Protein AF-A0A2K3KIN7-F1 (afdb_monomer)

Secondary structure (DSSP, 8-state):
--HHHHHHHHHTSTT--HHHHHHHHHHTT--SS---TT-HHHHHHHHHHTT-SSPPPGGGT-

Radius of gyration: 12.94 Å; Cα contacts (8 Å, |Δi|>4): 47; chains: 1; bounding box: 31×25×25 Å

Structure (mmCIF, N/CA/C/O backbone):
data_AF-A0A2K3KIN7-F1
#
_entry.id   AF-A0A2K3KIN7-F1
#
loop_
_atom_site.group_PDB
_atom_site.id
_atom_site.type_symbol
_atom_site.label_atom_id
_atom_site.label_alt_id
_atom_site.label_comp_id
_atom_site.label_asym_id
_atom_site.label_entity_id
_atom_site.label_seq_id
_atom_site.pdbx_PDB_ins_code
_atom_site.Cartn_x
_atom_site.Cartn_y
_atom_site.Cartn_z
_atom_site.occupancy
_atom_site.B_iso_or_equiv
_atom_site.auth_seq_id
_atom_site.auth_comp_id
_atom_site.auth_asym_id
_atom_site.auth_atom_id
_atom_site.pdbx_PDB_model_num
ATOM 1 N N . MET A 1 1 ? 9.710 -17.255 -5.268 1.00 76.81 1 MET A N 1
ATOM 2 C CA . MET A 1 1 ? 10.084 -15.898 -4.837 1.00 76.81 1 MET A CA 1
ATOM 3 C C . MET A 1 1 ? 9.138 -15.535 -3.720 1.00 76.81 1 MET A C 1
ATOM 5 O O . MET A 1 1 ? 7.933 -15.714 -3.891 1.00 76.81 1 MET A O 1
ATOM 9 N N . ASP A 1 2 ? 9.698 -15.180 -2.578 1.00 93.81 2 ASP A N 1
ATOM 10 C CA . ASP A 1 2 ? 8.985 -14.596 -1.447 1.00 93.81 2 ASP A CA 1
ATOM 11 C C . ASP A 1 2 ? 8.546 -13.159 -1.770 1.00 93.81 2 ASP A C 1
ATOM 13 O O . ASP A 1 2 ? 8.984 -12.558 -2.758 1.00 93.81 2 ASP A O 1
ATOM 17 N N . ASP A 1 3 ? 7.612 -12.643 -0.979 1.00 93.38 3 ASP A N 1
ATOM 18 C CA . ASP A 1 3 ? 6.972 -11.362 -1.264 1.00 93.38 3 ASP A CA 1
ATOM 19 C C . ASP A 1 3 ? 7.889 -10.167 -0.950 1.00 93.38 3 ASP A C 1
ATOM 21 O O . ASP A 1 3 ? 7.813 -9.153 -1.644 1.00 93.38 3 ASP A O 1
ATOM 25 N N . GLU A 1 4 ? 8.824 -10.313 -0.008 1.00 94.19 4 GLU A N 1
ATOM 26 C CA . GLU A 1 4 ? 9.825 -9.296 0.338 1.00 94.19 4 GLU A CA 1
ATOM 27 C C . GLU A 1 4 ? 10.824 -9.082 -0.811 1.00 94.19 4 GLU A C 1
ATOM 29 O O . GLU A 1 4 ? 10.965 -7.970 -1.321 1.00 94.19 4 GLU A O 1
ATOM 34 N N . MET A 1 5 ? 11.415 -10.156 -1.342 1.00 96.25 5 MET A N 1
ATOM 35 C CA . MET A 1 5 ? 12.293 -10.100 -2.513 1.00 96.25 5 MET A CA 1
ATOM 36 C C . MET A 1 5 ? 11.573 -9.567 -3.757 1.00 96.25 5 MET A C 1
ATOM 38 O O . MET A 1 5 ? 12.180 -8.863 -4.570 1.00 96.25 5 MET A O 1
ATOM 42 N N . LEU A 1 6 ? 10.295 -9.915 -3.957 1.00 95.75 6 LEU A N 1
ATOM 43 C CA . LEU A 1 6 ? 9.495 -9.357 -5.053 1.00 95.75 6 LEU A CA 1
ATOM 44 C C . LEU A 1 6 ? 9.327 -7.843 -4.877 1.00 95.75 6 LEU A C 1
ATOM 46 O O . LEU A 1 6 ? 9.504 -7.089 -5.837 1.00 95.75 6 LEU A O 1
ATOM 50 N N . TYR A 1 7 ? 8.998 -7.410 -3.662 1.00 96.50 7 TYR A N 1
ATOM 51 C CA . TYR A 1 7 ? 8.808 -6.008 -3.326 1.00 96.50 7 TYR A CA 1
ATOM 52 C C . TYR A 1 7 ? 10.078 -5.188 -3.557 1.00 96.50 7 TYR A C 1
ATOM 54 O O . TYR A 1 7 ? 10.031 -4.184 -4.272 1.00 96.50 7 TYR A O 1
ATOM 62 N N . GLU A 1 8 ? 11.224 -5.635 -3.041 1.00 96.94 8 GLU A N 1
ATOM 63 C CA . GLU A 1 8 ? 12.512 -4.955 -3.231 1.00 96.94 8 GLU A CA 1
ATOM 64 C C . GLU A 1 8 ? 12.876 -4.832 -4.714 1.00 96.94 8 GLU A C 1
ATOM 66 O O . GLU A 1 8 ? 13.234 -3.756 -5.202 1.00 96.94 8 GLU A O 1
ATOM 71 N N . LYS A 1 9 ? 12.719 -5.922 -5.475 1.00 97.31 9 LYS A N 1
ATOM 72 C CA . LYS A 1 9 ? 13.012 -5.918 -6.913 1.00 97.31 9 LYS A CA 1
ATOM 73 C C . LYS A 1 9 ? 12.126 -4.948 -7.677 1.00 97.31 9 LYS A C 1
ATOM 75 O O . LYS A 1 9 ? 12.634 -4.195 -8.506 1.00 97.31 9 LYS A O 1
ATOM 80 N N . LEU A 1 10 ? 10.820 -4.956 -7.422 1.00 97.31 10 LEU A N 1
ATOM 81 C CA . LEU A 1 10 ? 9.890 -4.105 -8.159 1.00 97.31 10 LEU A CA 1
ATOM 82 C C . LEU A 1 10 ? 10.036 -2.630 -7.779 1.00 97.31 10 LEU A C 1
ATOM 84 O O . LEU A 1 10 ? 10.060 -1.784 -8.669 1.00 97.31 10 LEU A O 1
ATOM 88 N N . THR A 1 11 ? 10.204 -2.318 -6.493 1.00 97.56 11 THR A N 1
ATOM 89 C CA . THR A 1 11 ? 10.393 -0.932 -6.028 1.00 97.56 11 THR A CA 1
ATOM 90 C C . THR A 1 11 ? 11.727 -0.316 -6.454 1.00 97.56 11 THR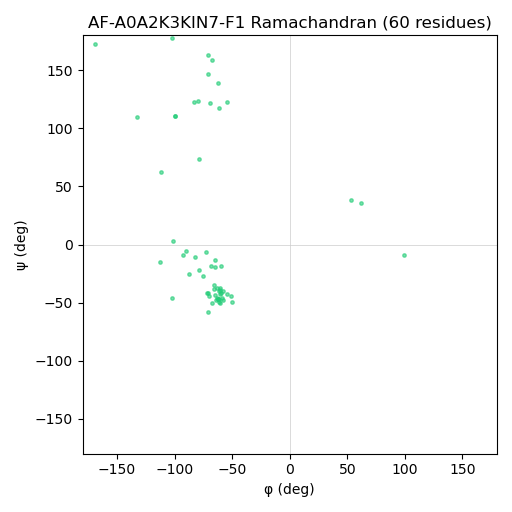 A C 1
ATOM 92 O O . THR A 1 11 ? 11.841 0.908 -6.507 1.00 97.56 11 THR A O 1
ATOM 95 N N . SER A 1 12 ? 12.719 -1.127 -6.843 1.00 97.69 12 SER A N 1
ATOM 96 C CA . SER A 1 12 ? 13.965 -0.620 -7.440 1.00 97.69 12 SER A CA 1
ATOM 97 C C . SER A 1 12 ? 13.761 0.071 -8.801 1.00 97.69 12 SER A C 1
ATOM 99 O O . SER A 1 12 ? 14.602 0.860 -9.239 1.00 97.69 12 SER A O 1
ATOM 101 N N . VAL A 1 13 ? 12.637 -0.188 -9.482 1.00 98.12 13 VAL A N 1
ATOM 102 C CA . VAL A 1 13 ? 12.320 0.411 -10.781 1.00 98.12 13 VAL A CA 1
ATOM 103 C C . VAL A 1 13 ? 11.696 1.790 -10.580 1.00 98.12 13 VAL A C 1
ATOM 105 O O . VAL A 1 13 ? 10.641 1.941 -9.963 1.00 98.12 13 VAL A O 1
ATOM 108 N N . LYS A 1 14 ? 12.312 2.823 -11.168 1.00 97.75 14 LYS A N 1
ATOM 109 C CA . LYS A 1 14 ? 11.800 4.198 -11.102 1.00 97.75 14 LYS A CA 1
ATOM 110 C C . LYS A 1 14 ? 10.350 4.268 -11.598 1.00 97.75 14 LYS A C 1
ATOM 112 O O . LYS A 1 14 ? 10.067 3.951 -12.749 1.00 97.75 14 LYS A O 1
ATOM 117 N N . GLY A 1 15 ? 9.460 4.756 -10.734 1.00 96.94 15 GLY A N 1
ATOM 118 C CA . GLY A 1 15 ? 8.025 4.878 -11.008 1.00 96.94 15 GLY A CA 1
ATOM 119 C C . GLY A 1 15 ? 7.169 3.750 -10.422 1.00 96.94 15 GLY A C 1
ATOM 120 O O . GLY A 1 15 ? 5.948 3.879 -10.415 1.00 96.94 15 GLY A O 1
ATOM 121 N N . ILE A 1 16 ? 7.777 2.687 -9.884 1.00 97.88 16 ILE A N 1
ATOM 122 C CA . ILE A 1 16 ? 7.067 1.627 -9.163 1.00 97.88 16 ILE A CA 1
ATOM 123 C C . ILE A 1 16 ? 7.216 1.865 -7.659 1.00 97.88 16 ILE A C 1
ATOM 125 O O . ILE A 1 16 ? 8.297 1.738 -7.095 1.00 97.88 16 ILE A O 1
ATOM 129 N N . GLY A 1 17 ? 6.111 2.238 -7.013 1.00 96.38 17 GLY A N 1
ATOM 130 C CA . GLY A 1 17 ? 6.046 2.424 -5.565 1.00 96.38 17 GLY A CA 1
ATOM 131 C C . GLY A 1 17 ? 5.375 1.253 -4.837 1.00 96.38 17 GLY A C 1
ATOM 132 O O . GLY A 1 17 ? 4.840 0.351 -5.487 1.00 96.38 17 GLY A O 1
ATOM 133 N N . PRO A 1 18 ? 5.315 1.307 -3.492 1.00 95.44 18 PRO A N 1
ATOM 134 C CA . PRO A 1 18 ? 4.728 0.251 -2.659 1.00 95.44 18 PRO A CA 1
ATOM 135 C C . PRO A 1 18 ? 3.290 -0.100 -3.061 1.00 95.44 18 PRO A C 1
ATOM 137 O O . PRO A 1 18 ? 2.929 -1.267 -3.182 1.00 95.44 18 PRO A O 1
ATOM 140 N N . TRP A 1 19 ? 2.479 0.923 -3.356 1.00 96.31 19 TRP A N 1
ATOM 141 C CA . TRP A 1 19 ? 1.100 0.746 -3.813 1.00 96.31 19 TRP A CA 1
ATOM 142 C C . TRP A 1 19 ? 1.016 -0.092 -5.098 1.00 96.31 19 TRP A C 1
ATOM 144 O O . TRP A 1 19 ? 0.252 -1.053 -5.152 1.00 96.31 19 TRP A O 1
ATOM 154 N N . SER A 1 20 ? 1.842 0.216 -6.104 1.00 97.50 20 SER A N 1
ATOM 155 C CA . SER A 1 20 ? 1.854 -0.509 -7.381 1.00 97.50 20 SER A CA 1
ATOM 156 C C . SER A 1 20 ? 2.259 -1.971 -7.201 1.00 97.50 20 SER A C 1
ATOM 158 O O . SER A 1 20 ? 1.695 -2.848 -7.852 1.00 97.50 20 SER A O 1
ATOM 160 N N . VAL A 1 21 ? 3.207 -2.241 -6.298 1.00 97.56 21 VAL A N 1
ATOM 161 C CA . VAL A 1 21 ? 3.626 -3.609 -5.966 1.00 97.56 21 VAL A CA 1
ATOM 162 C C . VAL A 1 21 ? 2.483 -4.396 -5.338 1.00 97.56 21 VAL A C 1
ATOM 164 O O . VAL A 1 21 ? 2.198 -5.501 -5.794 1.00 97.56 21 VAL A O 1
ATOM 167 N N . HIS A 1 22 ? 1.784 -3.827 -4.352 1.00 97.12 22 HIS A N 1
ATOM 168 C CA . HIS A 1 22 ? 0.642 -4.503 -3.734 1.00 97.12 22 HIS A CA 1
ATOM 169 C C . HIS A 1 22 ? -0.467 -4.794 -4.754 1.00 97.12 22 HIS A C 1
ATOM 171 O O . HIS A 1 22 ? -0.986 -5.907 -4.793 1.00 97.12 22 HIS A O 1
ATOM 177 N N . MET A 1 23 ? -0.786 -3.840 -5.639 1.00 97.81 23 MET A N 1
ATOM 178 C CA . MET A 1 23 ? -1.773 -4.063 -6.705 1.00 97.81 23 MET A CA 1
ATOM 179 C C . MET A 1 23 ? -1.345 -5.186 -7.658 1.00 97.81 23 MET A C 1
ATOM 181 O O . MET A 1 23 ? -2.167 -6.015 -8.043 1.00 97.81 23 MET A O 1
ATOM 185 N N . PHE A 1 24 ? -0.059 -5.257 -8.008 1.00 97.69 24 PHE A N 1
ATOM 186 C CA . PHE A 1 24 ? 0.479 -6.337 -8.835 1.00 97.69 24 PHE A CA 1
ATOM 187 C C . PHE A 1 24 ? 0.390 -7.704 -8.138 1.00 97.69 24 PHE A C 1
ATOM 189 O O . PHE A 1 24 ? -0.026 -8.688 -8.755 1.00 97.69 24 PHE A O 1
ATOM 196 N N . MET A 1 25 ? 0.735 -7.768 -6.848 1.00 97.56 25 MET A N 1
ATOM 197 C CA . MET A 1 25 ? 0.620 -8.990 -6.048 1.00 97.56 25 MET A CA 1
ATOM 198 C C . MET A 1 25 ? -0.830 -9.492 -5.980 1.00 97.56 25 MET A C 1
ATOM 200 O O . MET A 1 25 ? -1.059 -10.690 -6.138 1.00 97.56 25 MET A O 1
ATOM 204 N N . ILE A 1 26 ? -1.803 -8.590 -5.814 1.00 97.62 26 ILE A N 1
ATOM 205 C CA . ILE A 1 26 ? -3.231 -8.930 -5.740 1.00 97.62 26 ILE A CA 1
ATOM 206 C C . ILE A 1 26 ? -3.767 -9.374 -7.107 1.00 97.62 26 ILE A C 1
ATOM 208 O O . ILE A 1 26 ? -4.275 -10.483 -7.241 1.00 97.62 26 ILE A O 1
ATOM 212 N N . PHE A 1 27 ? -3.662 -8.524 -8.132 1.00 98.19 27 PHE A N 1
ATOM 213 C CA . PHE A 1 27 ? -4.403 -8.722 -9.385 1.00 98.19 27 PHE A CA 1
ATOM 214 C C . PHE A 1 27 ? -3.689 -9.598 -10.412 1.00 98.19 27 PHE A C 1
ATOM 216 O O . PHE A 1 27 ? -4.347 -10.202 -11.254 1.00 98.19 27 PHE A O 1
ATOM 223 N N . THR A 1 28 ? -2.358 -9.675 -10.362 1.00 97.69 28 THR A N 1
ATOM 224 C CA . THR A 1 28 ? -1.586 -10.474 -11.323 1.00 97.69 28 THR A CA 1
ATOM 225 C C . THR A 1 28 ? -1.129 -11.784 -10.703 1.00 97.69 28 THR A C 1
ATOM 227 O O . THR A 1 28 ? -1.260 -12.845 -11.313 1.00 97.69 28 THR A O 1
ATOM 230 N N . LEU A 1 29 ? -0.587 -11.724 -9.484 1.00 97.19 29 LEU A N 1
ATOM 231 C CA . LEU A 1 29 ? -0.039 -12.904 -8.811 1.00 97.19 29 LEU A CA 1
ATOM 232 C C . LEU A 1 29 ? -1.048 -13.622 -7.914 1.00 97.19 29 LEU A C 1
ATOM 234 O O . LEU A 1 29 ? -0.745 -14.721 -7.453 1.00 97.19 29 LEU A O 1
ATOM 238 N N . HIS A 1 30 ? -2.229 -13.036 -7.690 1.00 96.81 30 HIS A N 1
ATOM 239 C CA . HIS A 1 30 ? -3.289 -13.612 -6.862 1.00 96.81 30 HIS A CA 1
ATOM 240 C C . HIS A 1 30 ? -2.799 -13.997 -5.457 1.00 96.81 30 HIS A C 1
ATOM 242 O O . HIS A 1 30 ? -3.179 -15.036 -4.913 1.00 96.81 30 HIS A O 1
ATOM 248 N N . ARG A 1 31 ? -1.921 -13.175 -4.866 1.00 96.75 31 ARG A N 1
ATOM 249 C CA . ARG A 1 31 ? -1.466 -13.362 -3.485 1.00 96.75 31 ARG A CA 1
ATOM 250 C C . ARG A 1 31 ? -2.633 -13.077 -2.532 1.00 96.75 31 ARG A C 1
ATOM 252 O O . ARG A 1 31 ? -3.175 -11.974 -2.584 1.00 96.75 31 ARG A O 1
ATOM 259 N N . PRO A 1 32 ? -3.030 -14.040 -1.682 1.00 95.50 32 PRO A N 1
ATOM 260 C CA . PRO A 1 32 ? -4.228 -13.894 -0.860 1.00 95.50 32 PRO A CA 1
ATOM 261 C C . PRO A 1 32 ? -4.016 -13.015 0.379 1.00 95.50 32 PRO A C 1
ATOM 263 O O . PRO A 1 32 ? -4.989 -12.492 0.908 1.00 95.50 32 PRO A O 1
ATOM 266 N N . ASP A 1 33 ? -2.771 -12.856 0.834 1.00 95.62 33 ASP A N 1
ATOM 267 C CA . ASP A 1 33 ? -2.431 -12.190 2.095 1.00 95.62 33 ASP A CA 1
ATOM 268 C C . ASP A 1 33 ? -1.701 -10.863 1.844 1.00 95.62 33 ASP A C 1
ATOM 270 O O . ASP A 1 33 ? -0.522 -10.695 2.144 1.00 95.62 33 ASP A O 1
ATOM 274 N N . VAL A 1 34 ? -2.393 -9.933 1.179 1.00 95.94 34 VAL A N 1
ATOM 275 C CA . VAL A 1 34 ? -1.862 -8.601 0.858 1.00 95.94 34 VAL A CA 1
ATOM 276 C C . VAL A 1 34 ? -2.893 -7.541 1.218 1.00 95.94 34 VAL A C 1
ATOM 278 O O . VAL A 1 34 ? -3.907 -7.384 0.536 1.00 95.94 34 VAL A O 1
ATOM 281 N N . LEU A 1 35 ? -2.604 -6.761 2.261 1.00 96.12 35 LEU A N 1
ATOM 282 C CA . LEU A 1 35 ? -3.383 -5.581 2.626 1.00 96.12 35 LEU A CA 1
ATOM 283 C C . LEU A 1 35 ? -2.678 -4.313 2.111 1.00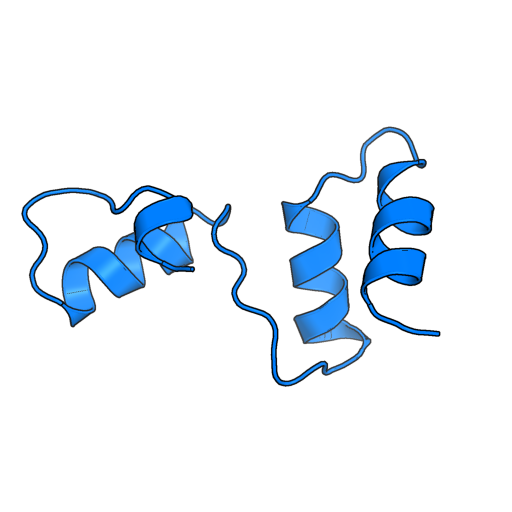 96.12 35 LEU A C 1
ATOM 285 O O . LEU A 1 35 ? -1.632 -3.931 2.636 1.00 96.12 35 LEU A O 1
ATOM 289 N N . PRO A 1 36 ? -3.222 -3.605 1.104 1.00 96.06 36 PRO A N 1
ATOM 290 C CA . PRO A 1 36 ? -2.588 -2.409 0.560 1.00 96.06 36 PRO A CA 1
ATOM 291 C C . PRO A 1 36 ? -2.840 -1.193 1.467 1.00 96.06 36 PRO A C 1
ATOM 293 O O . PRO A 1 36 ? -3.600 -0.291 1.126 1.00 96.06 36 PRO A O 1
ATOM 296 N N . VAL A 1 37 ? -2.170 -1.130 2.620 1.00 95.88 37 VAL A N 1
ATOM 297 C CA . VAL A 1 37 ? -2.347 -0.079 3.648 1.00 95.88 37 VAL A CA 1
ATOM 298 C C . VAL A 1 37 ? -2.065 1.350 3.158 1.00 95.88 37 VAL A C 1
ATOM 300 O O . VAL A 1 37 ? -2.506 2.320 3.769 1.00 95.88 37 VAL A O 1
ATOM 303 N N . GLY A 1 38 ? -1.351 1.505 2.038 1.00 93.56 38 GLY A N 1
ATOM 304 C CA . GLY A 1 38 ? -1.132 2.791 1.368 1.00 93.56 38 GLY A CA 1
A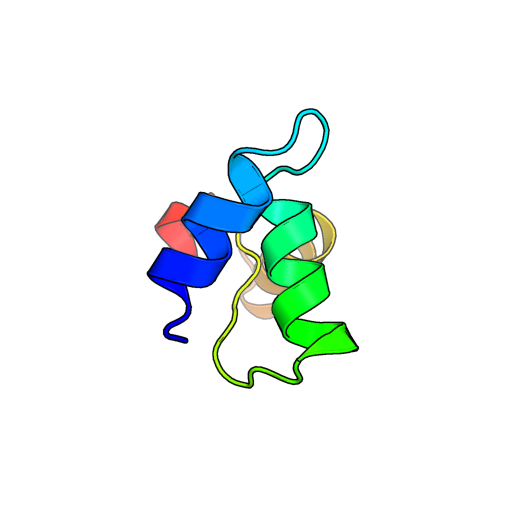TOM 305 C C . GLY A 1 38 ? -2.281 3.245 0.458 1.00 93.56 38 GLY A C 1
ATOM 306 O O . GLY A 1 38 ? -2.281 4.392 0.015 1.00 93.56 38 GLY A O 1
ATOM 307 N N . ASP A 1 39 ? -3.253 2.377 0.166 1.00 97.19 39 ASP A N 1
ATOM 308 C CA . ASP A 1 39 ? -4.372 2.678 -0.725 1.00 97.19 39 ASP A CA 1
ATOM 309 C C . ASP A 1 39 ? -5.457 3.502 -0.017 1.00 97.19 39 ASP A C 1
ATOM 311 O O . ASP A 1 39 ? -6.007 3.112 1.015 1.00 97.19 39 ASP A O 1
ATOM 315 N N . LEU A 1 40 ? -5.790 4.663 -0.584 1.00 96.94 40 LEU A N 1
ATOM 316 C CA . LEU A 1 40 ? -6.760 5.576 0.017 1.00 96.94 40 LEU A CA 1
ATOM 317 C C . LEU A 1 40 ? -8.174 4.984 0.062 1.00 96.94 40 LEU A C 1
ATOM 319 O O . LEU A 1 40 ? -8.888 5.205 1.038 1.00 96.94 40 LEU A O 1
ATOM 323 N N . VAL A 1 41 ? -8.595 4.250 -0.967 1.00 97.62 41 VAL A N 1
ATOM 324 C CA . VAL A 1 41 ? -9.946 3.681 -1.040 1.00 97.62 41 VAL A CA 1
ATOM 325 C C . VAL A 1 41 ? -10.094 2.542 -0.038 1.00 97.62 41 VAL A C 1
ATOM 327 O O . VAL A 1 41 ? -11.097 2.496 0.673 1.00 97.62 41 VAL A O 1
ATOM 330 N N . VAL A 1 42 ? -9.081 1.684 0.099 1.00 97.50 42 VAL A N 1
ATOM 331 C CA . VAL A 1 42 ? -9.052 0.625 1.117 1.00 97.50 42 VAL A CA 1
ATOM 332 C C . VAL A 1 42 ? -9.083 1.228 2.515 1.00 97.50 42 VAL A C 1
ATOM 334 O O . VAL A 1 42 ? -9.935 0.847 3.315 1.00 97.50 42 VAL A O 1
ATOM 337 N N . ARG A 1 43 ? -8.262 2.248 2.797 1.00 97.88 43 ARG A N 1
ATOM 338 C CA . ARG A 1 43 ? -8.301 2.968 4.084 1.00 97.88 43 ARG A CA 1
ATOM 339 C C . ARG A 1 43 ? -9.676 3.581 4.372 1.00 97.88 43 ARG A C 1
ATOM 341 O O . ARG A 1 43 ? -10.148 3.513 5.503 1.00 97.88 43 ARG A O 1
ATOM 348 N N . ARG A 1 44 ? -10.349 4.147 3.362 1.00 98.38 44 ARG A N 1
ATOM 349 C CA . ARG A 1 44 ? -11.737 4.646 3.480 1.00 98.38 44 ARG A CA 1
ATOM 350 C C . ARG A 1 44 ? -12.741 3.517 3.720 1.00 98.38 44 ARG A C 1
ATOM 352 O O . ARG A 1 44 ? -13.726 3.719 4.425 1.00 98.38 44 ARG A O 1
ATOM 359 N N . GLY A 1 45 ? -12.508 2.343 3.140 1.00 98.06 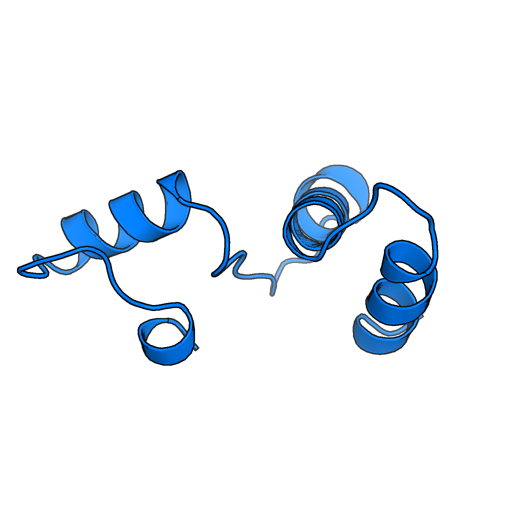45 GLY A N 1
ATOM 360 C CA . GLY A 1 45 ? -13.270 1.128 3.416 1.00 98.06 45 GLY A CA 1
ATOM 361 C C . GLY A 1 45 ? -13.149 0.714 4.880 1.00 98.06 45 GLY A C 1
ATOM 362 O O . GLY A 1 45 ? -14.170 0.535 5.536 1.00 98.06 45 GLY A O 1
ATOM 363 N N . VAL A 1 46 ? -11.923 0.661 5.410 1.00 98.06 46 VAL A N 1
ATOM 364 C CA . VAL A 1 46 ? -11.651 0.363 6.827 1.00 98.06 46 VAL A CA 1
ATOM 365 C C . VAL A 1 46 ? -12.285 1.407 7.748 1.00 98.06 46 VAL A C 1
ATOM 367 O O . VAL A 1 46 ? -12.988 1.040 8.685 1.00 98.06 46 VAL A O 1
ATOM 370 N N . GLU A 1 47 ? -12.121 2.701 7.456 1.00 98.38 47 GLU A N 1
ATOM 371 C CA . GLU A 1 47 ? -12.763 3.788 8.213 1.00 98.38 47 GLU A CA 1
ATOM 372 C C . GLU A 1 47 ? -14.271 3.553 8.371 1.00 98.38 47 GLU A C 1
ATOM 374 O O . GLU A 1 47 ? -14.795 3.607 9.483 1.00 98.38 47 GLU A O 1
ATOM 379 N N . LYS A 1 48 ? -14.961 3.240 7.268 1.00 98.38 48 LYS A N 1
ATOM 380 C CA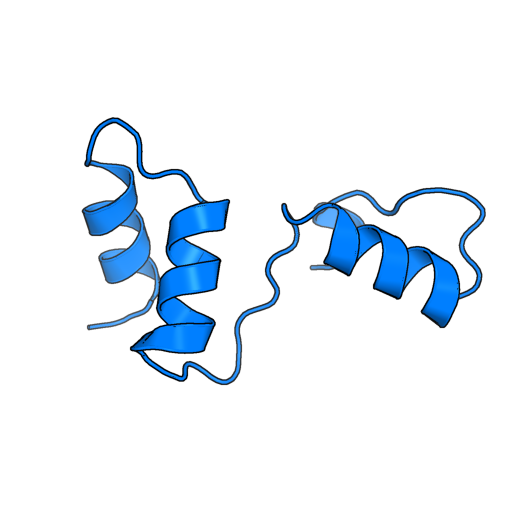 . LYS A 1 48 ? -16.407 2.986 7.269 1.00 98.38 48 LYS A CA 1
ATOM 381 C C . LYS A 1 48 ? -16.776 1.676 7.957 1.00 98.38 48 LYS A C 1
ATOM 383 O O . LYS A 1 48 ? -17.725 1.661 8.733 1.00 98.38 48 LYS A O 1
ATOM 388 N N . LEU A 1 49 ? -16.044 0.599 7.673 1.00 98.12 49 LEU A N 1
ATOM 389 C CA . LEU A 1 49 ? -16.316 -0.739 8.201 1.00 98.12 49 LEU A CA 1
ATOM 390 C C . LEU A 1 49 ? -16.238 -0.772 9.731 1.00 98.12 49 LEU A C 1
ATOM 392 O O . LEU A 1 49 ? -17.066 -1.415 10.370 1.00 98.12 49 LEU A O 1
ATOM 396 N N . TYR A 1 50 ? -15.279 -0.046 10.307 1.00 97.31 50 TYR A N 1
ATOM 397 C CA . TYR A 1 50 ? -15.041 -0.008 11.751 1.00 97.31 50 TYR A CA 1
ATOM 398 C C . TYR A 1 50 ? -15.601 1.245 12.445 1.00 97.31 50 TYR A C 1
ATOM 400 O O . TYR A 1 50 ? -15.409 1.410 13.648 1.00 97.31 50 TYR A O 1
ATOM 408 N N . GLY A 1 51 ? -16.287 2.138 11.722 1.00 97.12 51 GLY A N 1
ATOM 409 C CA . GLY A 1 51 ? -16.869 3.359 12.296 1.00 97.12 51 GLY A CA 1
ATOM 410 C C . GLY A 1 51 ? -15.831 4.313 12.899 1.00 97.12 51 GLY A C 1
ATOM 411 O O . GLY A 1 51 ? -16.081 4.938 13.933 1.00 97.12 51 GLY A O 1
ATOM 412 N N . LEU A 1 52 ? -14.646 4.405 12.289 1.00 97.56 52 LEU A N 1
ATOM 413 C CA . LEU A 1 52 ? -13.557 5.241 12.790 1.00 97.56 52 LEU A CA 1
ATOM 414 C C . LEU A 1 52 ? -13.883 6.728 12.605 1.00 97.56 52 LEU A C 1
ATOM 416 O O . LEU A 1 52 ? -14.501 7.137 11.626 1.00 97.56 52 LEU A O 1
ATOM 420 N N . LYS A 1 53 ? -13.417 7.565 13.539 1.00 95.50 53 LYS A N 1
ATOM 421 C CA . LYS A 1 53 ? -13.621 9.028 13.492 1.00 95.50 53 LYS A CA 1
ATOM 422 C C . LYS A 1 53 ? -12.775 9.736 12.423 1.00 95.50 53 LYS A C 1
ATOM 424 O O . LYS A 1 53 ? -12.916 10.942 12.242 1.00 95.50 53 LYS A O 1
ATOM 429 N N . GLY A 1 54 ? -11.879 9.013 11.759 1.00 96.12 54 GLY A N 1
ATOM 430 C CA . GLY A 1 54 ? -11.029 9.528 10.698 1.00 96.12 54 GLY A CA 1
ATOM 431 C C . GLY A 1 54 ? -10.302 8.408 9.963 1.00 96.12 54 GLY A C 1
ATOM 432 O O . GLY A 1 54 ? -10.342 7.246 10.371 1.00 96.12 54 GLY A O 1
ATOM 433 N N . LEU A 1 55 ? -9.617 8.784 8.883 1.00 97.75 55 LEU A N 1
ATOM 434 C CA . LEU A 1 55 ? -8.884 7.857 8.028 1.00 97.75 55 LEU A CA 1
ATOM 435 C C . LEU A 1 55 ? -7.765 7.155 8.828 1.00 97.75 55 LEU A C 1
ATOM 437 O O . LEU A 1 55 ? -6.839 7.849 9.261 1.00 97.75 55 LEU A O 1
ATOM 441 N N . PRO A 1 56 ? -7.793 5.817 8.993 1.00 97.75 56 PRO A N 1
ATOM 442 C CA . PRO A 1 56 ? -6.765 5.103 9.752 1.00 97.75 56 PRO A CA 1
ATOM 443 C C . PRO A 1 56 ? -5.400 5.277 9.087 1.00 97.75 56 PRO A C 1
ATOM 445 O O . PRO A 1 56 ? -5.319 5.266 7.857 1.00 97.75 56 PRO A O 1
ATOM 448 N N . SER A 1 57 ? -4.327 5.476 9.855 1.00 96.88 57 SER A N 1
ATOM 449 C CA . SER A 1 57 ? -2.951 5.424 9.345 1.00 96.88 57 SER A CA 1
ATOM 450 C C . SER A 1 57 ? -2.586 3.997 8.918 1.00 96.88 57 SER A C 1
ATOM 452 O O . SER A 1 57 ? -3.211 3.051 9.393 1.00 96.88 57 SER A O 1
AT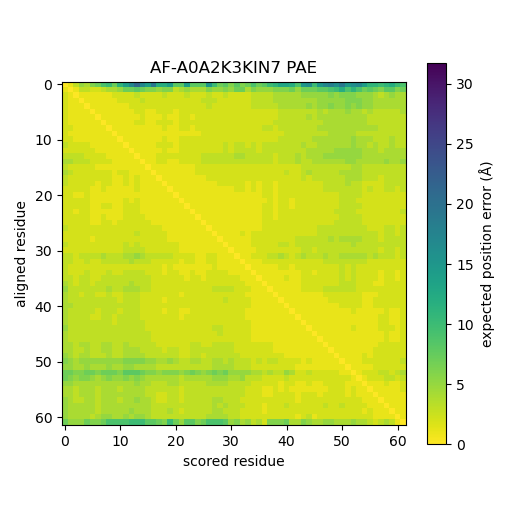OM 454 N N . PRO A 1 58 ? -1.568 3.811 8.057 1.00 94.38 58 PRO A N 1
ATOM 455 C CA . PRO A 1 58 ? -1.095 2.472 7.699 1.00 94.38 58 PRO A CA 1
ATOM 456 C C . PRO A 1 58 ? -0.805 1.588 8.921 1.00 94.38 58 PRO A C 1
ATOM 458 O O . PRO A 1 58 ? -1.312 0.481 9.007 1.00 94.38 58 PRO A O 1
ATOM 461 N N . SER A 1 59 ? -0.136 2.141 9.936 1.00 94.94 59 SER A N 1
ATOM 462 C CA . SER A 1 59 ? 0.181 1.452 11.196 1.00 94.94 59 SER A CA 1
ATOM 463 C C . SER A 1 59 ? -1.031 1.074 12.061 1.00 94.94 59 SER A C 1
ATOM 465 O O . SER A 1 59 ? -0.874 0.376 13.051 1.00 94.94 59 SER A O 1
ATOM 467 N N . GLN A 1 60 ? -2.224 1.605 11.775 1.00 95.38 60 GLN A N 1
ATOM 468 C CA . GLN A 1 60 ? -3.469 1.209 12.450 1.00 95.38 60 GLN A CA 1
ATOM 469 C C . GLN A 1 60 ? -4.178 0.055 11.725 1.00 95.38 60 GLN A C 1
ATOM 471 O O . GLN A 1 60 ? -5.227 -0.390 12.186 1.00 95.38 60 GLN A O 1
ATOM 476 N N . MET A 1 61 ? -3.663 -0.357 10.564 1.00 94.56 61 MET A N 1
ATOM 477 C CA . MET A 1 61 ? -4.211 -1.420 9.721 1.00 94.56 61 MET A CA 1
ATOM 478 C C . MET A 1 61 ? -3.305 -2.652 9.641 1.00 94.56 61 MET A C 1
ATOM 480 O O . MET A 1 61 ? -3.771 -3.684 9.167 1.00 94.56 61 MET A O 1
ATOM 484 N N . GLU A 1 62 ? -2.044 -2.519 10.051 1.00 87.12 62 GLU A N 1
ATOM 485 C CA . GLU A 1 62 ? -1.096 -3.619 10.284 1.00 87.12 62 GLU A CA 1
ATOM 486 C C . GLU A 1 62 ? -1.445 -4.372 11.575 1.00 87.12 62 GLU A C 1
ATOM 488 O O . GL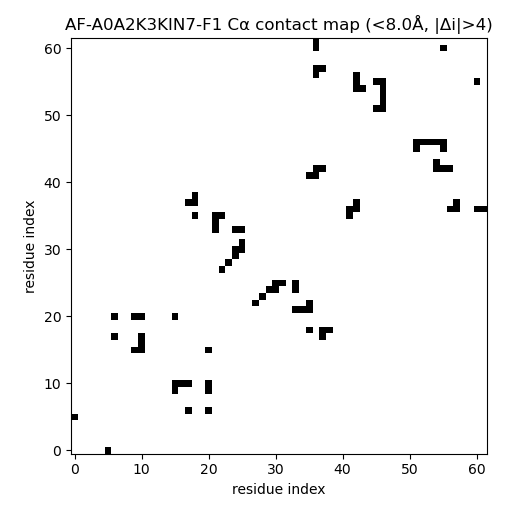U A 1 62 ? -1.378 -5.620 11.552 1.00 87.12 62 GLU A O 1
#

Organism: Trifolium pratense (NCBI:txid57577)

Mean predicted aligned error: 2.52 Å

InterPro domains:
  IPR011257 DNA glycosylase [SSF48150] (1-49)
  I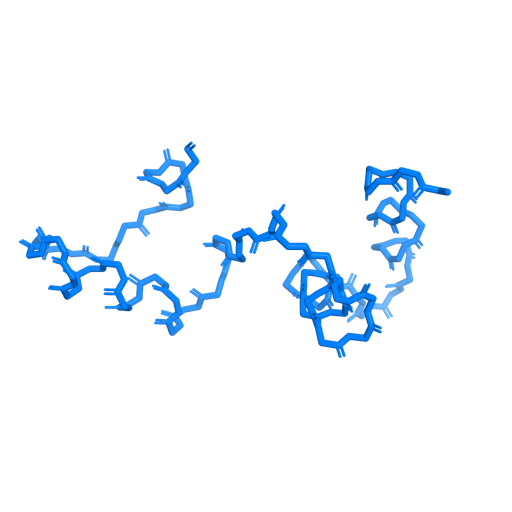PR051912 Alkylbase DNA Glycosylase/Transcriptional Activator [PTHR43003] (1-62)

pLDDT: mean 96.28, std 3.04, range [76.81, 98.38]

Sequence (62 aa):
MDDEMLYEKLTSVKGIGPWSVHMFMIFTLHRPDVLPVGDLVVRRGVEKLYGLKGLPSPSQME

Solvent-accessible surface area (backbone atoms only — not comparable to full-atom values): 3868 Å² total; per-residue (Å²): 132,58,71,66,65,50,45,56,60,51,48,70,40,92,91,37,47,72,61,56,48,44,50,44,38,44,77,73,66,61,47,87,89,71,80,56,58,80,36,68,67,57,31,50,48,52,20,61,75,70,68,48,97,52,76,59,54,48,85,77,73,113

Foldseek 3Di:
DDLVVQQVVQCVDPPRDLQNSLVCCCPPVVPPPGDSLVDQVSQVVVCVVVVNPDRDHSVNVD

Nearest PDB structures (foldseek):
  4b21-assembly1_A  TM=9.621E-01  e=1.449E-03  Schizosaccharomyces pombe
  3s6i-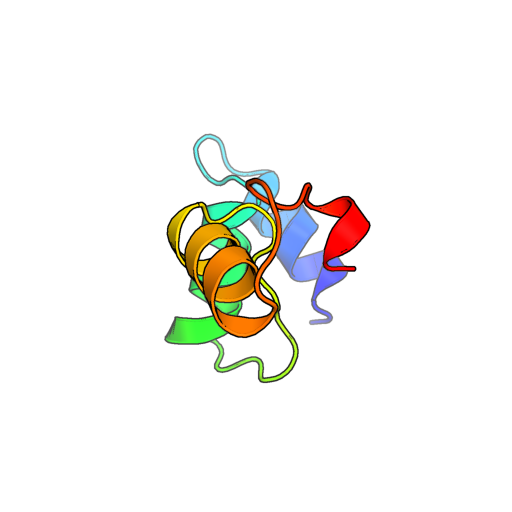assembly1_A  TM=9.564E-01  e=2.249E-03  Schizosaccharomyces pombe 972h-
  2jhn-assembly2_B  TM=8.855E-01  e=8.417E-03  Archaeoglobus fulgidus
  2jhj-assembly2_B  TM=8.830E-01  e=8.417E-03  Archaeoglobus fulgidus
  6rlw-assembly4_DDD  TM=7.746E-01  e=9.373E-01  Homo sapiens